Protein AF-A0A9P9Z1D6-F1 (afdb_monomer)

Secondary structure (DSSP, 8-state):
-TTGGGG-S--S-S-S-TT--TT-SHHHHHHHHHHHHHHHHHHHHHHHHHHHHHHHTT-HHHHHHHTTSHHHIIIIIIIHHHHHHHTTS-TTSSHHHHHHHHHHHHHHHT---SSS---SS---PPPHHHHHHHHHHHHHHHHHHHHHHHHHHHHHHHH-

Organism: NCBI:txid2022672

Radius of gyration: 24.31 Å; Cα contacts (8 Å, |Δi|>4): 79; chains: 1; bounding box: 64×21×62 Å

Mean predicted aligned error: 8.9 Å

Structure (mmCIF, N/CA/C/O backbone):
data_AF-A0A9P9Z1D6-F1
#
_entry.id   AF-A0A9P9Z1D6-F1
#
loop_
_atom_site.group_PDB
_atom_site.id
_atom_site.type_symbol
_atom_site.label_atom_id
_atom_site.label_alt_id
_atom_site.label_comp_id
_atom_site.label_asym_id
_atom_site.label_entity_id
_atom_site.label_seq_id
_atom_site.pdbx_PDB_ins_code
_atom_site.Cartn_x
_atom_site.Cartn_y
_atom_site.Cartn_z
_atom_site.occupancy
_atom_site.B_iso_or_equiv
_atom_site.auth_seq_id
_atom_site.auth_comp_id
_atom_site.auth_asym_id
_atom_site.auth_atom_id
_atom_site.pdbx_PDB_model_num
ATOM 1 N N . MET A 1 1 ? 0.199 -0.470 -29.735 1.00 87.69 1 MET A N 1
ATOM 2 C CA . MET A 1 1 ? 1.308 -1.290 -30.261 1.00 87.69 1 MET A CA 1
ATOM 3 C C . MET A 1 1 ? 0.759 -2.643 -30.716 1.00 87.69 1 MET A C 1
ATOM 5 O O . MET A 1 1 ? 0.555 -3.509 -29.868 1.00 87.69 1 MET A O 1
ATOM 9 N N . PRO A 1 2 ? 0.385 -2.783 -32.000 1.00 91.56 2 PRO A N 1
ATOM 10 C CA . PRO A 1 2 ? -0.218 -4.010 -32.548 1.00 91.56 2 PRO A CA 1
ATOM 11 C C . PRO A 1 2 ? 0.741 -5.215 -32.604 1.00 91.56 2 PRO A C 1
ATOM 13 O O . PRO A 1 2 ? 0.314 -6.358 -32.501 1.00 91.56 2 PRO A O 1
ATOM 16 N N . ASP A 1 3 ? 2.036 -4.946 -32.707 1.00 93.88 3 ASP A N 1
ATOM 17 C CA . ASP A 1 3 ? 3.179 -5.865 -32.778 1.00 93.88 3 ASP A CA 1
ATOM 18 C C . ASP A 1 3 ? 3.761 -6.228 -31.398 1.00 93.88 3 ASP A C 1
ATOM 20 O O . ASP A 1 3 ? 4.840 -6.800 -31.287 1.00 93.88 3 ASP A O 1
ATOM 24 N N . LYS A 1 4 ? 3.022 -5.961 -30.312 1.00 92.69 4 LYS A N 1
ATOM 25 C CA . LYS A 1 4 ? 3.471 -6.194 -28.924 1.00 92.69 4 LYS A CA 1
ATOM 26 C C . LYS A 1 4 ? 3.982 -7.620 -28.673 1.00 92.69 4 LYS A C 1
ATOM 28 O O . LYS A 1 4 ? 4.885 -7.815 -27.866 1.00 92.69 4 LYS A O 1
ATOM 33 N N . LYS A 1 5 ? 3.406 -8.614 -29.356 1.00 93.06 5 LYS A N 1
ATOM 34 C CA . LYS A 1 5 ? 3.786 -10.029 -29.221 1.00 93.06 5 LYS A CA 1
ATOM 35 C C . LYS A 1 5 ? 5.256 -10.297 -29.578 1.00 93.06 5 LYS A C 1
ATOM 37 O O . LYS A 1 5 ? 5.835 -11.227 -29.026 1.00 93.06 5 LYS A O 1
ATOM 42 N N . ASP A 1 6 ? 5.856 -9.481 -30.443 1.00 94.56 6 ASP A N 1
ATOM 43 C CA . ASP A 1 6 ? 7.214 -9.696 -30.951 1.00 94.56 6 ASP A CA 1
ATOM 44 C C . ASP A 1 6 ? 8.286 -9.192 -29.959 1.00 94.56 6 ASP A C 1
ATOM 46 O O . ASP A 1 6 ? 9.448 -9.580 -30.040 1.00 94.56 6 ASP A O 1
ATOM 50 N N . PHE A 1 7 ? 7.888 -8.387 -28.964 1.00 89.88 7 PHE A N 1
ATOM 51 C CA . PHE A 1 7 ? 8.758 -7.802 -27.933 1.00 89.88 7 PHE A CA 1
ATOM 52 C C . PHE A 1 7 ? 8.811 -8.638 -26.643 1.00 89.88 7 PHE A C 1
ATOM 54 O O . PHE A 1 7 ? 9.559 -8.325 -25.716 1.00 89.88 7 PHE A O 1
ATOM 61 N N . GLY A 1 8 ? 8.028 -9.719 -26.576 1.00 93.94 8 GLY A N 1
ATOM 62 C CA . GLY A 1 8 ? 7.938 -10.590 -25.408 1.00 93.94 8 GLY A CA 1
ATOM 63 C C . GLY A 1 8 ? 7.098 -10.012 -24.261 1.00 93.94 8 GLY A C 1
ATOM 64 O O . GLY A 1 8 ? 6.373 -9.029 -24.402 1.00 93.94 8 GLY A O 1
ATOM 65 N N . TYR A 1 9 ? 7.159 -10.674 -23.101 1.00 94.25 9 TYR A N 1
ATOM 66 C CA . TYR A 1 9 ? 6.318 -10.343 -21.941 1.00 94.25 9 TYR A CA 1
ATOM 67 C C . TYR A 1 9 ? 6.759 -9.066 -21.209 1.00 94.25 9 TYR A C 1
ATOM 69 O O . TYR A 1 9 ? 5.916 -8.304 -20.731 1.00 94.25 9 TYR A O 1
ATOM 77 N N . SER A 1 10 ? 8.073 -8.840 -21.122 1.00 94.81 10 SER A N 1
ATOM 78 C CA . SER A 1 10 ? 8.684 -7.788 -20.309 1.00 94.81 10 SER A CA 1
ATOM 79 C C . SER A 1 10 ? 9.642 -6.946 -21.144 1.00 94.81 10 SER A C 1
ATOM 81 O O . SER A 1 10 ? 10.666 -7.443 -21.611 1.00 94.81 10 SER A O 1
ATOM 83 N N . PHE A 1 11 ? 9.291 -5.675 -21.333 1.00 93.94 11 PHE A N 1
ATOM 84 C CA . PHE A 1 11 ? 10.082 -4.689 -22.065 1.00 93.94 11 PHE A CA 1
ATOM 85 C C . PHE A 1 11 ? 9.754 -3.271 -21.549 1.00 93.94 11 PHE A C 1
ATOM 87 O O . PHE A 1 11 ? 8.656 -3.050 -21.041 1.00 93.94 11 PHE A O 1
ATOM 94 N N . PRO A 1 12 ? 10.687 -2.303 -21.628 1.00 90.12 12 PRO A N 1
ATOM 95 C CA . PRO A 1 12 ? 10.545 -1.012 -20.944 1.00 90.12 12 PRO A CA 1
ATOM 96 C C . PRO A 1 12 ? 9.469 -0.089 -21.543 1.00 90.12 12 PRO A C 1
ATOM 98 O O . PRO A 1 12 ? 8.682 0.501 -20.796 1.00 90.12 12 PRO A O 1
ATOM 101 N N . CYS A 1 13 ? 9.482 0.063 -22.870 1.00 92.06 13 CYS A N 1
ATOM 102 C CA . CYS A 1 13 ? 8.564 0.855 -23.692 1.00 92.06 13 CYS A CA 1
ATOM 103 C C . CYS A 1 13 ? 8.870 0.614 -25.187 1.00 92.06 13 CYS A C 1
ATOM 105 O O . CYS A 1 13 ? 9.904 0.038 -25.523 1.00 92.06 13 CYS A O 1
ATOM 107 N N . ASP A 1 14 ? 8.002 1.102 -26.073 1.00 93.19 14 ASP A N 1
ATOM 108 C CA . ASP A 1 14 ? 8.206 1.235 -27.530 1.00 93.19 14 ASP A CA 1
ATOM 109 C C . ASP A 1 14 ? 8.579 2.698 -27.886 1.00 93.19 14 ASP A C 1
ATOM 111 O O . ASP A 1 14 ? 8.029 3.341 -28.780 1.00 93.19 14 ASP A O 1
ATOM 115 N N . GLY A 1 15 ? 9.472 3.285 -27.079 1.00 91.44 15 GLY A N 1
ATOM 116 C CA . GLY A 1 15 ? 9.964 4.656 -27.231 1.00 91.44 15 GLY A CA 1
ATOM 117 C C . GLY A 1 15 ? 8.957 5.782 -26.905 1.00 91.44 15 GLY A C 1
ATOM 118 O O . GLY A 1 15 ? 7.789 5.547 -26.585 1.00 91.44 15 GLY A O 1
ATOM 119 N N . PRO A 1 16 ? 9.405 7.051 -26.968 1.00 92.44 16 PRO A N 1
ATOM 120 C CA . PRO A 1 16 ? 8.578 8.226 -26.665 1.00 92.44 16 PRO A CA 1
ATOM 121 C C . PRO A 1 16 ? 7.672 8.667 -27.831 1.00 92.44 16 PRO A C 1
ATOM 123 O O . PRO A 1 16 ? 6.891 9.606 -27.687 1.00 92.44 16 PRO A O 1
ATOM 126 N N . GLY A 1 17 ? 7.786 8.032 -29.001 1.00 89.31 17 GLY A N 1
ATOM 127 C CA . GLY A 1 17 ? 6.963 8.345 -30.169 1.00 89.31 17 GLY A CA 1
ATOM 128 C C . GLY A 1 17 ? 5.476 8.043 -29.948 1.00 89.31 17 GLY A C 1
ATOM 129 O O . GLY A 1 17 ? 5.086 7.411 -28.969 1.00 89.31 17 GLY A O 1
ATOM 130 N N . ARG A 1 18 ? 4.624 8.489 -30.881 1.00 88.56 18 ARG A N 1
ATOM 131 C CA . ARG A 1 18 ? 3.171 8.198 -30.892 1.00 88.56 18 ARG A CA 1
ATOM 132 C C . ARG A 1 18 ? 2.420 8.615 -29.610 1.00 88.56 18 ARG A C 1
ATOM 134 O O . ARG A 1 18 ? 1.410 8.010 -29.274 1.00 88.56 18 ARG A O 1
ATOM 141 N N . GLY A 1 19 ? 2.902 9.652 -28.918 1.00 90.00 19 GLY A N 1
ATOM 142 C CA . GLY A 1 19 ? 2.313 10.149 -27.666 1.00 90.00 19 GLY A CA 1
ATOM 143 C C . GLY A 1 19 ? 2.862 9.497 -26.390 1.00 90.00 19 GLY A C 1
ATOM 144 O O . GLY A 1 19 ? 2.411 9.848 -25.305 1.00 90.00 19 GLY A O 1
ATOM 145 N N . GLY A 1 20 ? 3.851 8.604 -26.509 1.00 91.69 20 GLY A N 1
ATOM 146 C CA . GLY A 1 20 ? 4.482 7.902 -25.392 1.00 91.69 20 GLY A CA 1
ATOM 147 C C . GLY A 1 20 ? 3.910 6.501 -25.176 1.00 91.69 20 GLY A C 1
ATOM 148 O O . GLY A 1 20 ? 2.708 6.269 -25.276 1.00 91.69 20 GLY A O 1
ATOM 149 N N . THR A 1 21 ? 4.790 5.544 -24.880 1.00 91.56 21 THR A N 1
ATOM 150 C CA . THR A 1 21 ? 4.437 4.123 -24.691 1.00 91.56 21 THR A CA 1
ATOM 151 C C . THR A 1 21 ? 4.943 3.578 -23.351 1.00 91.56 21 THR A C 1
ATOM 153 O O . THR A 1 21 ? 5.314 2.409 -23.225 1.00 91.56 21 THR A O 1
ATOM 156 N N . CYS A 1 22 ? 4.991 4.447 -22.338 1.00 92.50 22 CYS A N 1
ATOM 157 C CA . CYS A 1 22 ? 5.326 4.058 -20.972 1.00 92.50 22 CYS A CA 1
ATOM 158 C C . CYS A 1 22 ? 4.335 3.007 -20.456 1.00 92.50 22 CYS A C 1
ATOM 160 O O . CYS A 1 22 ? 3.142 3.084 -20.744 1.00 92.50 22 CYS A O 1
ATOM 162 N N . ASP A 1 23 ? 4.849 2.036 -19.702 1.00 91.31 23 ASP A N 1
ATOM 163 C CA . ASP A 1 23 ? 4.061 1.005 -19.014 1.00 91.31 23 ASP A CA 1
ATOM 164 C C . ASP A 1 23 ? 3.126 0.202 -19.943 1.00 91.31 23 ASP A C 1
ATOM 166 O O . ASP A 1 23 ? 2.017 -0.184 -19.576 1.00 91.31 23 ASP A O 1
ATOM 170 N N . ILE A 1 24 ? 3.559 -0.035 -21.187 1.00 94.62 24 ILE A N 1
ATOM 171 C CA . ILE A 1 24 ? 2.745 -0.703 -22.210 1.00 94.62 24 ILE A CA 1
ATOM 172 C C . ILE A 1 24 ? 2.885 -2.234 -22.20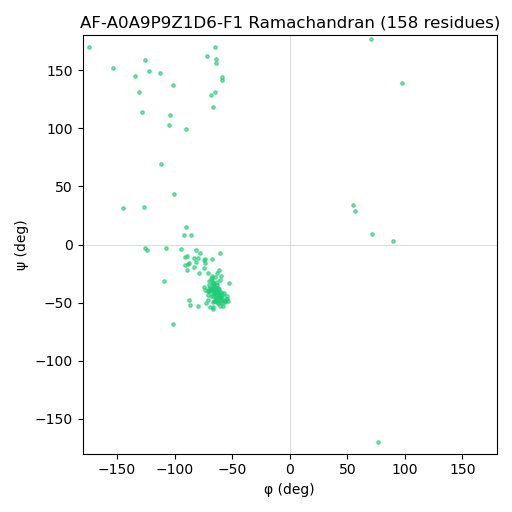0 1.00 94.62 24 ILE A C 1
ATOM 174 O O . ILE A 1 24 ? 2.062 -2.919 -22.821 1.00 94.62 24 ILE A O 1
ATOM 178 N N . SER A 1 25 ? 3.918 -2.798 -21.568 1.00 94.56 25 SER A N 1
ATOM 179 C CA . SER A 1 25 ? 4.166 -4.244 -21.615 1.00 94.56 25 SER A CA 1
ATOM 180 C C . SER A 1 25 ? 3.143 -5.030 -20.783 1.00 94.56 25 SER A C 1
ATOM 182 O O . SER A 1 25 ? 2.439 -4.481 -19.936 1.00 94.56 25 SER A O 1
ATOM 184 N N . ALA A 1 26 ? 3.029 -6.339 -21.026 1.00 94.81 26 ALA A N 1
ATOM 185 C CA . ALA A 1 26 ? 2.158 -7.190 -20.210 1.00 94.81 26 ALA A CA 1
ATOM 186 C C . ALA A 1 26 ? 2.679 -7.307 -18.764 1.00 94.81 26 ALA A C 1
ATOM 188 O O . ALA A 1 26 ? 1.888 -7.364 -17.823 1.00 94.81 26 ALA A O 1
ATOM 189 N N . TRP A 1 27 ? 4.002 -7.267 -18.584 1.00 96.12 27 TRP A N 1
ATOM 190 C CA . TRP A 1 27 ? 4.635 -7.200 -17.270 1.00 96.12 27 TRP A CA 1
ATOM 191 C C . TRP A 1 27 ? 4.264 -5.919 -16.501 1.00 96.12 27 TRP A C 1
ATOM 193 O O . TRP A 1 27 ? 4.017 -5.986 -15.298 1.00 96.12 27 TRP A O 1
ATOM 203 N N . ASP A 1 28 ? 4.135 -4.775 -17.179 1.00 94.25 28 ASP A N 1
ATOM 204 C CA . ASP A 1 28 ? 3.728 -3.518 -16.532 1.00 94.25 28 ASP A CA 1
ATOM 205 C C . ASP A 1 28 ? 2.276 -3.571 -16.027 1.00 94.25 28 ASP A C 1
ATOM 207 O O . ASP A 1 28 ? 1.959 -3.041 -14.961 1.00 94.25 28 ASP A O 1
ATOM 211 N N . ALA A 1 29 ? 1.394 -4.290 -16.732 1.00 95.50 29 ALA A N 1
ATOM 212 C CA . ALA A 1 29 ? 0.039 -4.551 -16.250 1.00 95.50 29 ALA A CA 1
ATOM 213 C C . ALA A 1 29 ? 0.038 -5.425 -14.983 1.00 95.50 29 ALA A C 1
ATOM 215 O O . ALA A 1 29 ? -0.717 -5.147 -14.052 1.00 95.50 29 ALA A O 1
ATOM 216 N N . PHE A 1 30 ? 0.908 -6.440 -14.909 1.00 95.94 30 PHE A N 1
ATOM 217 C CA . PHE A 1 30 ? 1.112 -7.214 -13.679 1.00 95.94 30 PHE A CA 1
ATOM 218 C C . PHE A 1 30 ? 1.626 -6.324 -12.536 1.00 95.94 30 PHE A C 1
ATOM 220 O O . PHE A 1 30 ? 1.066 -6.361 -11.442 1.00 95.94 30 PHE A O 1
ATOM 227 N N . TYR A 1 31 ? 2.634 -5.487 -12.798 1.00 93.00 31 TYR A N 1
ATOM 228 C CA . TYR A 1 31 ? 3.1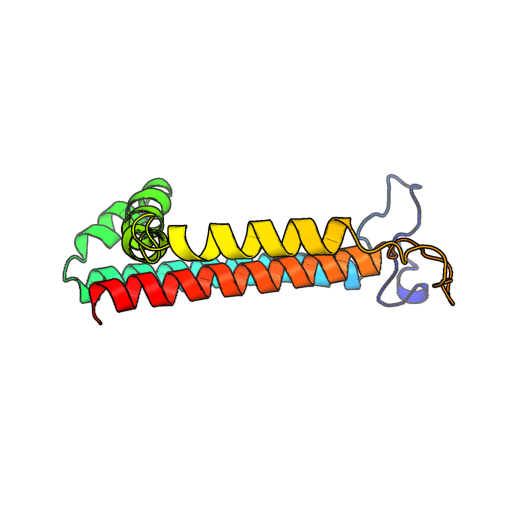66 -4.524 -11.830 1.00 93.00 31 TYR A CA 1
ATOM 229 C C . TYR A 1 31 ? 2.057 -3.632 -11.247 1.00 93.00 31 TYR A C 1
ATOM 231 O O . TYR A 1 31 ? 1.924 -3.540 -10.027 1.00 93.00 31 TYR A O 1
ATOM 239 N N . LEU A 1 32 ? 1.200 -3.053 -12.095 1.00 96.19 32 LEU A N 1
ATOM 240 C CA . LEU A 1 32 ? 0.063 -2.231 -11.661 1.00 96.19 32 LEU A CA 1
ATOM 241 C C . LEU A 1 32 ? -1.007 -3.038 -10.909 1.00 96.19 32 LEU A C 1
ATOM 243 O O . LEU A 1 32 ? -1.573 -2.551 -9.927 1.00 96.19 32 LEU A O 1
ATOM 247 N N . ALA A 1 33 ? -1.277 -4.274 -11.333 1.00 97.00 33 ALA A N 1
ATOM 248 C CA . ALA A 1 33 ? -2.269 -5.137 -10.697 1.00 97.00 33 ALA A CA 1
ATOM 249 C C . ALA A 1 33 ? -1.900 -5.493 -9.249 1.00 97.00 33 ALA A C 1
ATOM 251 O O . ALA A 1 33 ? -2.791 -5.621 -8.409 1.00 97.00 33 ALA A O 1
ATOM 252 N N . VAL A 1 34 ? -0.609 -5.603 -8.919 1.00 96.62 34 VAL A N 1
ATOM 253 C CA . VAL A 1 34 ? -0.172 -5.884 -7.542 1.00 96.62 34 VAL A CA 1
ATOM 254 C C . VAL A 1 34 ? -0.517 -4.736 -6.587 1.00 96.62 34 VAL A C 1
ATOM 256 O O . VAL A 1 34 ? -0.941 -5.003 -5.463 1.00 96.62 34 VAL A O 1
ATOM 259 N N . PHE A 1 35 ? -0.439 -3.471 -7.015 1.00 96.25 35 PHE A N 1
ATOM 260 C CA . PHE A 1 35 ? -0.881 -2.346 -6.174 1.00 96.25 35 PHE A CA 1
ATOM 261 C C . PHE A 1 35 ? -2.375 -2.423 -5.858 1.00 96.25 35 PHE A C 1
ATOM 263 O O . PHE A 1 35 ? -2.776 -2.245 -4.707 1.00 96.25 35 PHE A O 1
ATOM 270 N N . TRP A 1 36 ? -3.192 -2.739 -6.863 1.00 97.12 36 TRP A N 1
ATOM 271 C CA . TRP A 1 36 ? -4.631 -2.926 -6.682 1.00 97.12 36 TRP A CA 1
ATOM 272 C C . TRP A 1 36 ? -4.953 -4.115 -5.785 1.00 97.12 36 TRP A C 1
ATOM 274 O O . TRP A 1 36 ? -5.818 -4.013 -4.916 1.00 97.12 36 TRP A O 1
ATOM 284 N N . MET A 1 37 ? -4.234 -5.224 -5.957 1.00 97.81 37 MET A N 1
ATOM 285 C CA . MET A 1 37 ? -4.360 -6.400 -5.104 1.00 97.81 37 MET A CA 1
ATOM 286 C C . MET A 1 37 ? -4.089 -6.043 -3.637 1.00 97.81 37 MET A C 1
ATOM 288 O O . MET A 1 37 ? -4.933 -6.310 -2.786 1.00 97.81 37 MET A O 1
ATOM 292 N N . LEU A 1 38 ? -2.952 -5.400 -3.342 1.00 96.94 38 LEU A N 1
ATOM 293 C CA . LEU A 1 38 ? -2.586 -5.014 -1.977 1.00 96.94 38 LEU A CA 1
ATOM 294 C C . LEU A 1 38 ? -3.596 -4.034 -1.377 1.00 96.94 38 LEU A C 1
ATOM 296 O O . LEU A 1 38 ? -3.998 -4.202 -0.230 1.00 96.94 38 LEU A O 1
ATOM 300 N N . ASN A 1 39 ? -4.058 -3.053 -2.156 1.00 96.31 39 ASN A N 1
ATOM 301 C CA . ASN A 1 39 ? -5.060 -2.093 -1.705 1.00 96.31 39 ASN A CA 1
ATOM 302 C C . ASN A 1 39 ? -6.412 -2.760 -1.390 1.00 96.31 39 ASN A C 1
ATOM 304 O O . ASN A 1 39 ? -6.984 -2.517 -0.329 1.00 96.31 39 ASN A O 1
ATOM 308 N N . THR A 1 40 ? -6.872 -3.661 -2.261 1.00 97.50 40 THR A N 1
ATOM 309 C CA . THR A 1 40 ? -8.130 -4.402 -2.078 1.00 97.50 40 THR A CA 1
ATOM 310 C C . THR A 1 40 ? -8.059 -5.311 -0.854 1.00 97.50 40 THR A C 1
ATOM 312 O O . THR A 1 40 ? -8.974 -5.319 -0.032 1.00 97.50 40 THR A O 1
ATOM 315 N N . ILE A 1 41 ? -6.952 -6.046 -0.696 1.00 97.25 41 ILE A N 1
ATOM 316 C CA . ILE A 1 41 ? -6.725 -6.890 0.481 1.00 97.25 41 ILE A CA 1
ATOM 317 C C . ILE A 1 41 ? -6.671 -6.023 1.742 1.00 97.25 41 ILE A C 1
ATOM 319 O O . ILE A 1 41 ? -7.315 -6.367 2.729 1.00 97.25 41 ILE A O 1
ATOM 323 N N . GLY A 1 42 ? -5.983 -4.880 1.700 1.00 96.81 42 GLY A N 1
ATOM 324 C CA . GLY A 1 42 ? -5.907 -3.936 2.812 1.00 96.81 42 GLY A CA 1
ATOM 325 C C . GLY A 1 42 ? -7.268 -3.429 3.275 1.00 96.81 42 GLY A C 1
ATOM 326 O O . GLY A 1 42 ? -7.538 -3.398 4.472 1.00 96.81 42 GLY A O 1
ATOM 327 N N . TRP A 1 43 ? -8.168 -3.079 2.355 1.00 97.25 43 TRP A N 1
ATOM 328 C CA . TRP A 1 43 ? -9.525 -2.662 2.722 1.00 97.25 43 TRP A CA 1
ATOM 329 C C . TRP A 1 43 ? -10.307 -3.775 3.423 1.00 97.25 43 TRP A C 1
ATOM 331 O O . TRP A 1 43 ? -10.956 -3.528 4.442 1.00 97.25 43 TRP A O 1
ATOM 341 N N . VAL A 1 44 ? -10.212 -5.008 2.921 1.00 98.00 44 VAL A N 1
ATOM 342 C CA . VAL A 1 44 ? -10.900 -6.164 3.512 1.00 98.00 44 VAL A CA 1
ATOM 343 C C . VAL A 1 44 ? -10.343 -6.487 4.898 1.00 98.00 44 VAL A C 1
ATOM 345 O O . VAL A 1 44 ? -11.116 -6.706 5.834 1.00 98.00 44 VAL A O 1
ATOM 348 N N . THR A 1 45 ? -9.019 -6.488 5.066 1.00 97.19 45 THR A N 1
ATOM 349 C CA . THR A 1 45 ? -8.393 -6.785 6.360 1.00 97.19 45 THR A CA 1
ATOM 350 C C . THR A 1 45 ? -8.628 -5.670 7.375 1.00 97.19 45 THR A C 1
ATOM 352 O O . THR A 1 45 ? -8.914 -5.965 8.535 1.00 97.19 45 THR A O 1
ATOM 355 N N . PHE A 1 46 ? -8.611 -4.399 6.960 1.00 97.00 46 PHE A N 1
ATOM 356 C CA . PHE A 1 46 ? -8.935 -3.267 7.835 1.00 97.00 46 PHE A CA 1
ATOM 357 C C . PHE A 1 46 ? -10.371 -3.359 8.345 1.00 97.00 46 PHE A C 1
ATOM 359 O O . PHE A 1 46 ? -10.610 -3.196 9.542 1.00 97.00 46 PHE A O 1
ATOM 366 N N . TYR A 1 47 ? -11.316 -3.666 7.452 1.00 97.06 47 TYR A N 1
ATOM 367 C CA . TYR A 1 47 ? -12.707 -3.898 7.823 1.00 97.06 47 TYR A CA 1
ATOM 368 C C . TYR A 1 47 ? -12.843 -5.039 8.825 1.00 97.06 47 TYR A C 1
ATOM 370 O O . TYR A 1 47 ? -13.470 -4.872 9.873 1.00 97.06 47 TYR A O 1
ATOM 378 N N . TRP A 1 48 ? -12.235 -6.187 8.519 1.00 97.75 48 TRP A N 1
ATOM 379 C CA . TRP A 1 48 ? -12.304 -7.357 9.384 1.00 97.75 48 TRP A CA 1
ATOM 380 C C . TRP A 1 48 ? -11.747 -7.045 10.775 1.00 97.75 48 TRP A C 1
ATOM 382 O O . TRP A 1 48 ? -12.413 -7.313 11.775 1.00 97.75 48 TRP A O 1
ATOM 392 N N . HIS A 1 49 ? -10.574 -6.419 10.841 1.00 96.69 49 HIS A N 1
ATOM 393 C CA . HIS A 1 49 ? -9.892 -6.123 12.092 1.00 96.69 49 HIS A CA 1
ATOM 394 C C . HIS A 1 49 ? -10.664 -5.121 12.958 1.00 96.69 49 HIS A C 1
ATOM 396 O O . HIS A 1 49 ? -10.908 -5.400 14.131 1.00 96.69 49 HIS A O 1
ATOM 402 N N . TRP A 1 50 ? -11.120 -3.993 12.398 1.00 96.25 50 TRP A N 1
ATOM 403 C CA . TRP A 1 50 ? -11.849 -2.993 13.187 1.00 96.25 50 TRP A CA 1
ATOM 404 C C . TRP A 1 50 ? -13.177 -3.535 13.727 1.00 96.25 50 TRP A C 1
ATOM 406 O O . TRP A 1 50 ? -13.519 -3.326 14.897 1.00 96.25 50 TRP A O 1
ATOM 416 N N . LYS A 1 51 ? -13.900 -4.297 12.900 1.00 95.88 51 LYS A N 1
ATOM 417 C CA . LYS A 1 51 ? -15.145 -4.948 13.309 1.00 95.88 51 LYS A CA 1
ATOM 418 C C . LYS A 1 51 ? -14.922 -5.939 14.454 1.00 95.88 51 LYS A C 1
ATOM 420 O O . LYS A 1 51 ? -15.708 -5.962 15.393 1.00 95.88 51 LYS A O 1
ATOM 425 N N . HIS A 1 52 ? -13.853 -6.735 14.417 1.00 95.31 52 HIS A N 1
ATOM 426 C CA . HIS A 1 52 ? -13.571 -7.692 15.492 1.00 95.31 52 HIS A CA 1
ATOM 427 C C . HIS A 1 52 ? -13.066 -7.014 16.767 1.00 95.31 52 HIS A C 1
ATOM 429 O O . HIS A 1 52 ? -13.528 -7.377 17.844 1.00 95.31 52 HIS A O 1
ATOM 435 N N . ILE A 1 53 ? -12.221 -5.980 16.671 1.00 93.44 53 ILE A N 1
ATOM 436 C CA . ILE A 1 53 ? -11.804 -5.197 17.846 1.00 93.44 53 ILE A CA 1
ATOM 437 C C . ILE A 1 53 ? -13.023 -4.636 18.581 1.00 93.44 53 ILE A C 1
ATOM 439 O O . ILE A 1 53 ? -13.133 -4.791 19.793 1.00 93.44 53 ILE A O 1
ATOM 443 N N . THR A 1 54 ? -13.947 -3.998 17.864 1.00 92.62 54 THR A N 1
ATOM 444 C CA . THR A 1 54 ? -15.126 -3.368 18.485 1.00 92.62 54 THR A CA 1
ATOM 445 C C . THR A 1 54 ? -16.079 -4.393 19.102 1.00 92.62 54 THR A C 1
ATOM 447 O O . THR A 1 54 ? -16.646 -4.132 20.164 1.00 92.62 54 THR A O 1
ATOM 450 N N . LEU A 1 55 ? -16.186 -5.590 18.512 1.00 94.31 55 LEU A N 1
ATOM 451 C CA . LEU A 1 55 ? -16.889 -6.728 19.112 1.00 94.31 55 LEU A CA 1
ATOM 452 C C . LEU A 1 55 ? -16.205 -7.218 20.397 1.00 94.31 55 LEU A C 1
ATOM 454 O O . LEU A 1 55 ? -16.877 -7.380 21.412 1.00 94.31 55 LEU A O 1
ATOM 458 N N . TRP A 1 56 ? -14.885 -7.422 20.385 1.00 93.94 56 TRP A N 1
ATOM 459 C CA . TRP A 1 56 ? -14.133 -7.901 21.553 1.00 93.94 56 TRP A CA 1
ATOM 460 C C . TRP A 1 56 ? -14.085 -6.884 22.697 1.00 93.94 56 TRP A C 1
ATOM 462 O O . TRP A 1 56 ? -14.041 -7.271 23.860 1.00 93.94 56 TRP A O 1
ATOM 472 N N . GLN A 1 57 ? -14.146 -5.587 22.390 1.00 90.75 57 GLN A N 1
ATOM 473 C CA . GLN A 1 57 ? -14.276 -4.523 23.390 1.00 90.75 57 GLN A CA 1
ATOM 474 C C . GLN A 1 57 ? -15.709 -4.362 23.932 1.00 90.75 57 GLN A C 1
ATOM 476 O O . GLN A 1 57 ? -15.923 -3.567 24.843 1.00 90.75 57 GLN A O 1
ATOM 481 N N . GLY A 1 58 ? -16.700 -5.059 23.363 1.00 92.81 58 GLY A N 1
ATOM 482 C CA . GLY A 1 58 ? -18.112 -4.910 23.729 1.00 92.81 58 GLY A CA 1
ATOM 483 C C . GLY A 1 58 ? -18.753 -3.588 23.281 1.00 92.81 58 GLY A C 1
ATOM 484 O O . GLY A 1 58 ? -19.883 -3.303 23.668 1.00 92.81 58 GLY A O 1
ATOM 485 N N . ASN A 1 59 ? -18.070 -2.786 22.455 1.00 93.31 59 ASN A N 1
ATOM 486 C CA . ASN A 1 59 ? -18.529 -1.477 21.985 1.00 93.31 59 ASN A CA 1
ATOM 487 C C . ASN A 1 59 ? -18.830 -1.493 20.476 1.00 93.31 59 ASN A C 1
ATOM 489 O O . ASN A 1 59 ? -18.126 -0.895 19.662 1.00 93.31 59 ASN A O 1
ATOM 493 N N . VAL A 1 60 ? -19.890 -2.208 20.094 1.00 93.69 60 VAL A N 1
ATOM 494 C CA . VAL A 1 60 ? -20.268 -2.404 18.681 1.00 93.69 60 V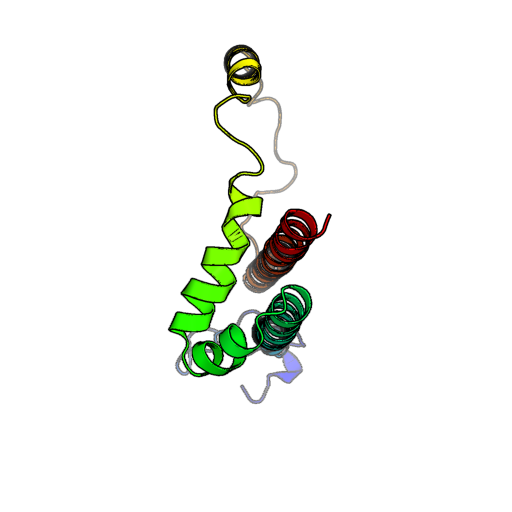AL A CA 1
ATOM 495 C C . VAL A 1 60 ? -20.818 -1.123 18.039 1.00 93.69 60 VAL A C 1
ATOM 497 O O . VAL A 1 60 ? -20.722 -0.953 16.821 1.00 93.69 60 VAL A O 1
ATOM 500 N N . SER A 1 61 ? -21.363 -0.192 18.833 1.00 93.31 61 SER A N 1
ATOM 501 C CA . SER A 1 61 ? -21.883 1.082 18.315 1.00 93.31 61 SER A CA 1
ATOM 502 C C . SER A 1 61 ? -20.786 1.929 17.675 1.00 93.31 61 SER A C 1
ATOM 504 O O . SER A 1 61 ? -21.033 2.535 16.635 1.00 93.31 61 SER A O 1
ATOM 506 N N . GLN A 1 62 ? -19.557 1.881 18.205 1.00 92.00 62 GLN A N 1
ATOM 507 C CA . GLN A 1 62 ? -18.419 2.604 17.633 1.00 92.00 62 GLN A CA 1
ATOM 508 C C . GLN A 1 62 ? -18.202 2.267 16.151 1.00 92.00 62 GLN A C 1
ATOM 510 O O . GLN A 1 62 ? -18.001 3.166 15.337 1.00 92.00 62 GLN A O 1
ATOM 515 N N . PHE A 1 63 ? -18.264 0.986 15.776 1.00 95.12 63 PHE A N 1
ATOM 516 C CA . PHE A 1 63 ? -18.106 0.589 14.377 1.00 95.12 63 PHE A CA 1
ATOM 517 C C . PHE A 1 63 ? -19.314 0.998 13.528 1.00 95.12 63 PHE A C 1
ATOM 519 O O . PHE A 1 63 ? -19.145 1.519 12.427 1.00 95.12 63 PHE A O 1
ATOM 526 N N . ASN A 1 64 ? -20.530 0.788 14.032 1.00 94.75 64 ASN A N 1
ATOM 527 C CA . ASN A 1 64 ? -21.756 1.063 13.279 1.00 94.75 64 ASN A CA 1
ATOM 528 C C . ASN A 1 64 ? -21.935 2.555 12.958 1.00 94.75 64 ASN A C 1
ATOM 530 O O . ASN A 1 64 ? -22.431 2.889 11.885 1.00 94.75 64 ASN A O 1
ATOM 534 N N . GLU A 1 65 ? -21.506 3.443 13.855 1.00 94.50 65 GLU A N 1
ATOM 535 C CA . GLU A 1 65 ? -21.629 4.890 13.669 1.00 94.50 65 GLU A CA 1
ATOM 536 C C . GLU A 1 65 ? -20.435 5.473 12.898 1.00 94.50 65 GLU A C 1
ATOM 538 O O . GLU A 1 65 ? -20.623 6.202 11.919 1.00 94.50 65 GLU A O 1
ATOM 543 N N . SER A 1 66 ? -19.199 5.121 13.277 1.00 95.00 66 SER A N 1
ATOM 544 C CA . SER A 1 66 ? -17.995 5.745 12.708 1.00 95.00 66 SER A CA 1
ATOM 545 C C . SER A 1 66 ? -17.527 5.148 11.377 1.00 95.00 66 SER A C 1
ATOM 547 O O . SER A 1 66 ? -16.788 5.813 10.654 1.00 95.00 66 SER A O 1
ATOM 549 N N . SER A 1 67 ? -17.923 3.926 11.001 1.00 94.50 67 SER A N 1
ATOM 550 C CA . SER A 1 67 ? -17.434 3.303 9.751 1.00 94.50 67 SER A CA 1
ATOM 551 C C . SER A 1 67 ? -18.044 3.884 8.470 1.00 94.50 67 SER A C 1
ATOM 553 O O . SER A 1 67 ? -17.514 3.654 7.381 1.00 94.50 67 SER A O 1
ATOM 555 N N . THR A 1 68 ? -19.122 4.666 8.584 1.00 96.25 68 THR A N 1
ATOM 556 C CA . THR A 1 68 ? -19.858 5.244 7.445 1.00 96.25 68 THR A CA 1
ATOM 557 C C . THR A 1 68 ? -19.122 6.396 6.754 1.00 96.25 68 THR A C 1
ATOM 559 O O . THR A 1 68 ? -19.447 6.741 5.619 1.00 96.25 68 THR A O 1
ATOM 562 N N . TYR A 1 69 ? -18.108 6.977 7.402 1.00 95.38 69 TYR A N 1
ATOM 563 C CA . TYR A 1 69 ? -17.317 8.084 6.868 1.00 95.38 69 TYR A CA 1
ATOM 564 C C . TYR A 1 69 ? -15.816 7.853 7.087 1.00 95.38 69 TYR A C 1
ATOM 566 O O . TYR A 1 69 ? -15.382 7.323 8.108 1.00 95.38 69 TYR A O 1
ATOM 574 N N . LEU A 1 70 ? -14.985 8.288 6.131 1.00 96.19 70 LEU A N 1
ATOM 575 C CA . LEU A 1 70 ? -13.538 8.010 6.130 1.00 96.19 70 LEU A CA 1
ATOM 576 C C . LEU A 1 70 ? -12.795 8.568 7.355 1.00 96.19 70 LEU A C 1
ATOM 578 O O . LEU A 1 70 ? -11.822 7.968 7.807 1.00 96.19 70 LEU A O 1
ATOM 582 N N . MET A 1 71 ? -13.260 9.678 7.938 1.00 96.19 71 MET A N 1
ATOM 583 C CA . MET A 1 71 ? -12.627 10.229 9.145 1.00 96.19 71 MET A CA 1
ATOM 584 C C . MET A 1 71 ? -12.751 9.295 10.355 1.00 96.19 71 MET A C 1
ATOM 586 O O . MET A 1 71 ? -11.860 9.304 11.201 1.00 96.19 71 MET A O 1
ATOM 590 N N . GLY A 1 72 ? -13.792 8.460 10.430 1.00 94.94 72 GLY A N 1
ATOM 591 C CA . GLY A 1 72 ? -13.919 7.458 11.486 1.00 94.94 72 GLY A CA 1
ATOM 592 C C . GLY A 1 72 ? -12.851 6.372 11.366 1.00 94.94 72 GLY A C 1
ATOM 593 O O . GLY A 1 72 ? -12.211 6.028 12.355 1.00 94.94 72 GLY A O 1
ATOM 594 N N . TRP A 1 73 ? -12.552 5.922 10.144 1.00 96.62 73 TRP A N 1
ATOM 595 C CA . TRP A 1 73 ? -11.449 4.988 9.883 1.00 96.62 73 TRP A CA 1
ATOM 596 C C . TRP A 1 73 ? -10.083 5.568 10.268 1.00 96.62 73 TRP A C 1
ATOM 598 O O . TRP A 1 73 ? -9.228 4.861 10.801 1.00 96.62 73 TRP A O 1
ATOM 608 N N . LEU A 1 74 ? -9.865 6.863 10.031 1.00 96.38 74 LEU A N 1
ATOM 609 C CA . LEU A 1 74 ? -8.608 7.512 10.394 1.00 96.38 74 LEU A CA 1
ATOM 610 C C . LEU A 1 74 ? -8.477 7.707 11.911 1.00 96.38 74 LEU A C 1
ATOM 612 O O . LEU A 1 74 ? -7.459 7.341 12.495 1.00 96.38 74 LEU A O 1
ATOM 616 N N . ARG A 1 75 ? -9.498 8.281 12.553 1.00 96.00 75 ARG A N 1
ATOM 617 C CA . ARG A 1 75 ? -9.457 8.675 13.968 1.00 96.00 75 ARG A CA 1
ATOM 618 C C . ARG A 1 75 ? -9.676 7.492 14.910 1.00 96.00 75 ARG A C 1
ATOM 620 O O . ARG A 1 75 ? -8.875 7.257 15.811 1.00 96.00 75 ARG A O 1
ATOM 627 N N . ASP A 1 76 ? -10.760 6.753 14.708 1.00 94.25 76 ASP A N 1
ATOM 628 C CA . ASP A 1 76 ? -11.243 5.764 15.679 1.00 94.25 76 ASP A CA 1
ATOM 629 C C . ASP A 1 76 ? -10.624 4.382 15.455 1.00 94.25 76 ASP A C 1
ATOM 631 O O . ASP A 1 76 ? -10.557 3.578 16.385 1.00 94.25 76 ASP A O 1
ATOM 635 N N . TYR A 1 77 ? -10.138 4.111 14.241 1.00 95.00 77 TYR A N 1
ATOM 636 C CA . TYR A 1 77 ? -9.421 2.881 13.934 1.00 95.00 77 TYR A CA 1
ATOM 637 C C . TYR A 1 77 ? -7.905 3.074 13.889 1.00 95.00 77 TYR A C 1
ATOM 639 O O . TYR A 1 77 ? -7.223 2.565 14.775 1.00 95.00 77 TYR A O 1
ATOM 647 N N . LEU A 1 78 ? -7.359 3.793 12.905 1.00 96.25 78 LEU A N 1
ATOM 648 C CA . LEU A 1 78 ? -5.902 3.874 12.730 1.00 96.25 78 LEU A CA 1
ATOM 649 C C . LEU A 1 78 ? -5.219 4.603 13.890 1.00 96.25 78 LEU A C 1
ATOM 651 O O . LEU A 1 78 ? -4.317 4.054 14.519 1.00 96.25 78 LEU A O 1
ATOM 655 N N . TRP A 1 79 ? -5.670 5.817 14.204 1.00 94.50 79 TRP A N 1
ATOM 656 C CA . TRP A 1 79 ? -5.041 6.633 15.236 1.00 94.50 79 TRP A CA 1
ATOM 657 C C . TRP A 1 79 ? -5.217 6.013 16.628 1.00 94.50 79 TRP A C 1
ATOM 659 O O . TRP A 1 79 ? -4.223 5.693 17.282 1.00 94.50 79 TRP A O 1
ATOM 669 N N . LEU A 1 80 ? -6.454 5.735 17.050 1.00 92.50 80 LEU A N 1
ATOM 670 C CA . LEU A 1 80 ? -6.740 5.216 18.393 1.00 92.50 80 LEU A CA 1
ATOM 671 C C . LEU A 1 80 ? -6.007 3.897 18.712 1.00 92.50 80 LEU A C 1
ATOM 673 O O . LEU A 1 80 ? -5.476 3.730 19.813 1.00 92.50 80 LEU A O 1
ATOM 677 N N . ASN A 1 81 ? -5.950 2.965 17.755 1.00 92.75 81 ASN A N 1
ATOM 678 C CA . ASN A 1 81 ? -5.329 1.650 17.956 1.00 92.75 81 ASN A CA 1
ATOM 679 C C . ASN A 1 81 ? -3.802 1.652 17.774 1.00 92.75 81 ASN A C 1
ATOM 681 O O . ASN A 1 81 ? -3.149 0.676 18.130 1.00 92.75 81 ASN A O 1
ATOM 685 N N . SER A 1 82 ? -3.216 2.731 17.243 1.00 92.38 82 SER A N 1
ATOM 686 C CA . SER A 1 82 ? -1.756 2.860 17.104 1.00 92.38 82 SER A CA 1
ATOM 687 C C . SER A 1 82 ? -1.047 3.259 18.403 1.00 92.38 82 SER A C 1
ATOM 689 O O . SER A 1 82 ? 0.176 3.169 18.490 1.00 92.38 82 SER A O 1
ATOM 691 N N . SER A 1 83 ? -1.797 3.675 19.427 1.00 88.00 83 SER A N 1
ATOM 692 C CA . SER A 1 83 ? -1.235 4.200 20.676 1.00 88.00 83 SER A CA 1
ATOM 693 C C . SER A 1 83 ? -0.338 3.195 21.412 1.00 88.00 83 SER A C 1
ATOM 695 O O . SER A 1 83 ? 0.746 3.573 21.854 1.00 88.00 83 SER A O 1
ATOM 697 N N . GLN A 1 84 ? -0.727 1.920 21.502 1.00 82.56 84 GLN 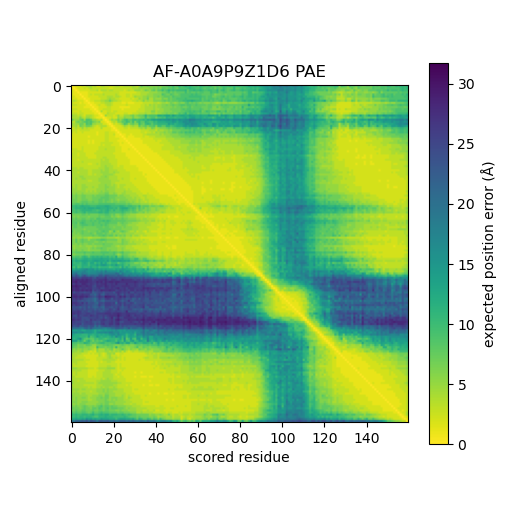A N 1
ATOM 698 C CA . GLN A 1 84 ? 0.098 0.869 22.115 1.00 82.56 84 GLN A CA 1
ATOM 699 C C . GLN A 1 84 ? 1.350 0.561 21.281 1.00 82.56 84 GLN A C 1
ATOM 701 O O . GLN A 1 84 ? 2.427 0.376 21.840 1.00 82.56 84 GLN A O 1
ATOM 706 N N . LEU A 1 85 ? 1.221 0.553 19.949 1.00 88.00 85 LEU A N 1
ATOM 707 C CA . LEU A 1 85 ? 2.331 0.293 19.026 1.00 88.00 85 LEU A CA 1
ATOM 708 C C . LEU A 1 85 ? 3.428 1.357 19.157 1.00 88.00 85 LEU A C 1
ATOM 710 O O . LEU A 1 85 ? 4.602 1.023 19.295 1.00 88.00 85 LEU A O 1
ATOM 714 N N . ILE A 1 86 ? 3.046 2.636 19.116 1.00 88.06 86 ILE A N 1
ATOM 715 C CA . ILE A 1 86 ? 3.998 3.758 19.102 1.00 88.06 86 ILE A CA 1
ATOM 716 C C . ILE A 1 86 ? 4.701 3.903 20.456 1.00 88.06 86 ILE A C 1
ATOM 718 O O . ILE A 1 86 ? 5.867 4.276 20.507 1.00 88.06 86 ILE A O 1
ATOM 722 N N . ASN A 1 87 ? 4.022 3.559 21.552 1.00 85.62 87 ASN A N 1
ATOM 723 C CA . ASN A 1 87 ? 4.604 3.599 22.893 1.00 85.62 87 ASN A CA 1
ATOM 724 C C . ASN A 1 87 ? 5.379 2.321 23.272 1.00 85.62 87 ASN A C 1
ATOM 726 O O . ASN A 1 87 ? 5.801 2.194 24.420 1.00 85.62 87 ASN A O 1
ATOM 730 N N . GLY A 1 88 ? 5.594 1.389 22.333 1.00 79.38 88 GLY A N 1
ATOM 731 C CA . GLY A 1 88 ? 6.371 0.167 22.571 1.00 79.38 88 GLY A CA 1
ATOM 732 C C . GLY A 1 88 ? 7.847 0.420 22.913 1.00 79.38 88 GLY A C 1
ATOM 733 O O . GLY A 1 88 ? 8.466 -0.394 23.593 1.00 79.38 88 GLY A O 1
ATOM 734 N N . TYR A 1 89 ? 8.402 1.561 22.497 1.00 75.12 89 TYR A N 1
ATOM 735 C CA . TYR A 1 89 ? 9.697 2.071 22.947 1.00 75.12 89 TYR A CA 1
ATOM 736 C C . TYR A 1 89 ? 9.535 3.538 23.356 1.00 75.12 89 TYR A C 1
ATOM 738 O O . TYR A 1 89 ? 8.946 4.336 22.632 1.00 75.12 89 TYR A O 1
ATOM 746 N N . ASN A 1 90 ? 10.043 3.907 24.530 1.00 75.75 90 ASN A N 1
ATOM 747 C CA . ASN A 1 90 ? 9.956 5.270 25.046 1.00 75.75 90 ASN A CA 1
ATOM 748 C C . ASN A 1 90 ? 11.356 5.812 25.406 1.00 75.75 90 ASN A C 1
ATOM 750 O O . ASN A 1 90 ? 12.291 5.031 25.612 1.00 75.75 90 ASN A O 1
ATOM 754 N N . PRO A 1 91 ? 11.540 7.146 25.472 1.00 69.62 91 PRO A N 1
ATOM 755 C CA . PRO A 1 91 ? 12.842 7.764 25.748 1.00 69.62 91 PRO A CA 1
ATOM 756 C C . PRO A 1 91 ? 13.476 7.393 27.097 1.00 69.62 91 PRO A C 1
ATOM 758 O O . PRO A 1 91 ? 14.621 7.751 27.348 1.00 69.62 91 PRO A O 1
ATOM 761 N N . PHE A 1 92 ? 12.772 6.677 27.975 1.00 65.88 92 PHE A N 1
ATOM 762 C CA . PHE A 1 92 ? 13.302 6.292 29.280 1.00 65.88 92 PHE A CA 1
ATOM 763 C C . PHE A 1 92 ? 14.354 5.165 29.209 1.00 65.88 92 PHE A C 1
ATOM 765 O O . PHE A 1 92 ? 15.052 4.955 30.196 1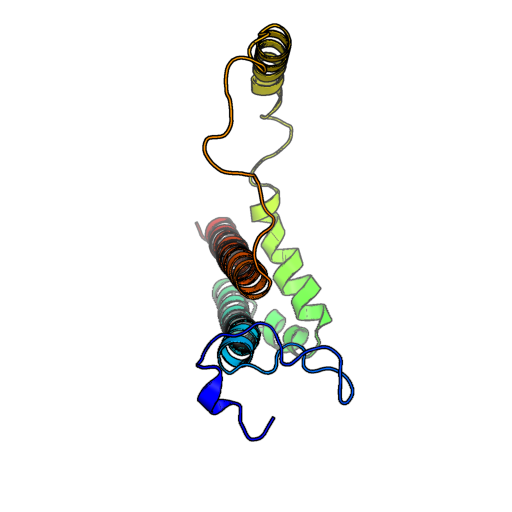.00 65.88 92 PHE A O 1
ATOM 772 N N . GLY A 1 93 ? 14.512 4.468 28.069 1.00 59.66 93 GLY A N 1
ATOM 773 C CA . GLY A 1 93 ? 15.414 3.308 27.937 1.00 59.66 93 GLY A CA 1
ATOM 774 C C . GLY A 1 93 ? 16.484 3.353 26.833 1.00 59.66 93 GLY A C 1
ATOM 775 O O . GLY A 1 93 ? 17.288 2.430 26.757 1.00 59.66 93 GLY A O 1
ATOM 776 N N . MET A 1 94 ? 16.525 4.379 25.970 1.00 59.41 94 MET A N 1
ATOM 777 C CA . MET A 1 94 ? 17.412 4.410 24.782 1.00 59.41 94 MET A CA 1
ATOM 778 C C . MET A 1 94 ? 18.794 5.044 25.016 1.00 59.41 94 MET A C 1
ATOM 780 O O . MET A 1 94 ? 19.679 4.935 24.168 1.00 59.41 94 MET A O 1
ATOM 784 N N . ASN A 1 95 ? 19.006 5.688 26.160 1.00 63.19 95 ASN A N 1
ATOM 785 C CA . ASN A 1 95 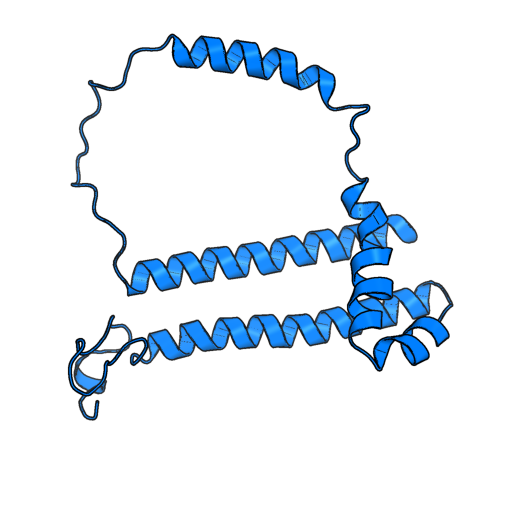? 20.162 6.566 26.360 1.00 63.19 95 ASN A CA 1
ATOM 786 C C . ASN A 1 95 ? 21.483 5.795 26.554 1.00 63.19 95 ASN A C 1
ATOM 788 O O . ASN A 1 95 ? 22.549 6.351 26.327 1.00 63.19 95 ASN A O 1
ATOM 792 N N . SER A 1 96 ? 21.431 4.512 26.931 1.00 62.44 96 SER A N 1
ATOM 793 C CA . SER A 1 96 ? 22.621 3.701 27.237 1.00 62.44 96 SER A CA 1
ATOM 794 C C . SER A 1 96 ? 23.372 3.182 26.005 1.00 62.44 96 SER A C 1
ATOM 796 O O . SER A 1 96 ? 24.566 2.909 26.089 1.00 62.44 96 SER A O 1
ATOM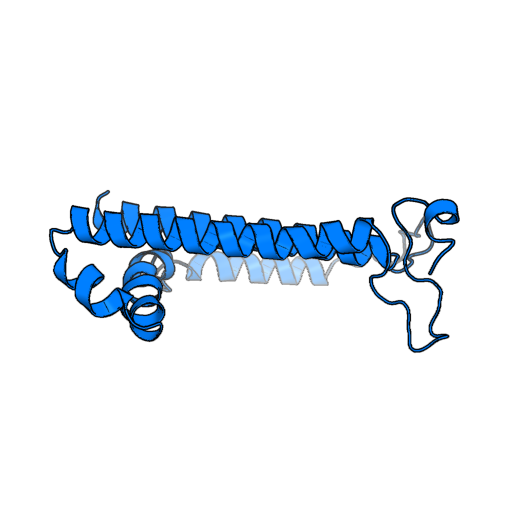 798 N N . LEU A 1 97 ? 22.701 3.041 24.856 1.00 62.31 97 LEU A N 1
ATOM 799 C CA . LEU A 1 97 ? 23.319 2.546 23.617 1.00 62.31 97 LEU A CA 1
ATOM 800 C C . LEU A 1 97 ? 23.898 3.672 22.744 1.00 62.31 97 LEU A C 1
ATOM 802 O O . LEU A 1 97 ? 24.731 3.396 21.882 1.00 62.31 97 LEU A O 1
ATOM 806 N N . SER A 1 98 ? 23.495 4.927 22.978 1.00 69.19 98 SER A N 1
ATOM 807 C CA . SER A 1 98 ? 23.982 6.093 22.224 1.00 69.19 98 SER A CA 1
ATOM 808 C C . SER A 1 98 ? 25.488 6.299 22.407 1.00 69.19 98 SER A C 1
ATOM 810 O O . SER A 1 98 ? 26.211 6.467 21.428 1.00 69.19 98 SER A O 1
ATOM 812 N N . GLU A 1 99 ? 25.981 6.183 23.643 1.00 71.00 99 GLU A N 1
ATOM 813 C CA . GLU A 1 99 ? 27.402 6.376 23.968 1.00 71.00 99 GLU A CA 1
ATOM 814 C C . GLU A 1 99 ? 28.305 5.341 23.270 1.00 71.00 99 GLU A C 1
ATOM 816 O O . GLU A 1 99 ? 29.381 5.666 22.766 1.00 71.00 99 GLU A O 1
ATOM 821 N N . LEU A 1 100 ? 27.851 4.087 23.161 1.00 76.38 100 LEU A N 1
ATOM 822 C CA . LEU A 1 100 ? 28.593 3.036 22.459 1.00 76.38 100 LEU A CA 1
ATOM 823 C C . LEU A 1 100 ? 28.635 3.286 20.941 1.00 76.38 100 LEU A C 1
ATOM 825 O O . LEU A 1 100 ? 29.673 3.079 20.312 1.00 76.38 100 LEU A O 1
ATOM 829 N N . ILE A 1 101 ? 27.534 3.762 20.352 1.00 75.56 101 ILE A N 1
ATOM 830 C CA . ILE A 1 101 ? 27.446 4.061 18.914 1.00 75.56 101 ILE A CA 1
ATOM 831 C C . ILE A 1 101 ? 28.371 5.228 18.535 1.00 75.56 101 ILE A C 1
ATOM 833 O O . ILE A 1 101 ? 29.036 5.159 17.501 1.00 75.56 101 ILE A O 1
ATOM 837 N N . GLU A 1 102 ? 28.489 6.250 19.385 1.00 75.94 102 GLU A N 1
ATOM 838 C CA . GLU A 1 102 ? 29.398 7.385 19.164 1.00 75.94 102 GLU A CA 1
ATOM 839 C C . GLU A 1 102 ? 30.875 6.954 19.125 1.00 75.94 102 GLU A C 1
ATOM 841 O O . GLU A 1 102 ? 31.631 7.389 18.251 1.00 75.94 102 GLU A O 1
ATOM 846 N N . THR A 1 103 ? 31.291 6.029 20.000 1.00 77.38 103 THR A N 1
ATOM 847 C CA . THR A 1 103 ? 32.673 5.504 19.987 1.00 77.38 103 THR A CA 1
ATOM 848 C C . THR A 1 103 ? 32.968 4.622 18.768 1.00 77.38 103 THR A C 1
ATOM 850 O O . THR A 1 103 ? 34.071 4.673 18.217 1.00 77.38 103 THR A O 1
ATOM 853 N N . LEU A 1 104 ? 31.981 3.853 18.296 1.00 76.38 104 LEU A N 1
ATOM 854 C CA . LEU A 1 104 ? 32.091 3.027 17.089 1.00 76.38 104 LEU A CA 1
ATOM 855 C C . LEU A 1 104 ? 32.141 3.871 15.807 1.00 76.38 104 LEU A C 1
ATOM 857 O O . LEU A 1 104 ? 32.942 3.572 14.920 1.00 76.38 104 LEU A O 1
ATOM 861 N N . ALA A 1 105 ? 31.342 4.939 15.715 1.00 76.00 105 ALA A N 1
ATOM 862 C CA . ALA A 1 105 ? 31.381 5.879 14.593 1.00 76.00 105 ALA A CA 1
ATOM 863 C C . ALA A 1 105 ? 32.752 6.572 14.491 1.00 76.00 105 ALA A C 1
ATOM 865 O O . ALA A 1 105 ? 33.358 6.590 13.418 1.00 76.00 105 ALA A O 1
ATOM 866 N N . TRP A 1 106 ? 33.302 7.024 15.625 1.00 78.19 106 TRP A N 1
ATOM 867 C CA . TRP A 1 106 ? 34.653 7.589 15.696 1.00 78.19 106 TRP A CA 1
ATOM 868 C C . TRP A 1 106 ? 35.741 6.597 15.252 1.00 78.19 106 TRP A C 1
ATOM 870 O O . TRP A 1 106 ? 36.679 6.966 14.542 1.00 78.19 106 TRP A O 1
ATOM 880 N N . ALA A 1 107 ? 35.622 5.322 15.639 1.00 72.00 107 ALA A N 1
ATOM 881 C CA . ALA A 1 107 ? 36.564 4.282 15.230 1.00 72.00 107 ALA A CA 1
ATOM 882 C C . ALA A 1 107 ? 36.485 3.989 13.720 1.00 72.00 107 ALA A C 1
ATOM 884 O O . ALA A 1 107 ? 37.515 3.759 13.087 1.00 72.00 107 ALA A O 1
ATOM 885 N N . HIS A 1 108 ? 35.286 4.043 13.130 1.00 71.06 108 HIS A N 1
ATOM 886 C CA . HIS A 1 108 ? 35.067 3.828 11.700 1.00 71.06 108 HIS A CA 1
ATOM 887 C C . HIS A 1 108 ? 35.659 4.961 10.843 1.00 71.06 108 HIS A C 1
ATOM 889 O O . HIS A 1 108 ? 36.376 4.689 9.878 1.00 71.06 108 HIS A O 1
ATOM 895 N N . GLU A 1 109 ? 35.462 6.225 11.241 1.00 68.31 109 GLU A N 1
ATOM 896 C CA . GLU A 1 109 ? 36.027 7.406 10.560 1.00 68.31 109 GLU A CA 1
ATOM 897 C C . GLU A 1 109 ? 37.566 7.423 10.538 1.00 68.31 109 GLU A C 1
ATOM 899 O O . GLU A 1 109 ? 38.177 8.051 9.672 1.00 68.31 109 GLU A O 1
ATOM 904 N N . ARG A 1 110 ? 38.215 6.694 11.457 1.00 70.50 110 ARG A N 1
ATOM 905 C CA . ARG A 1 110 ? 39.678 6.565 11.532 1.00 70.50 110 ARG A CA 1
ATOM 906 C C . ARG A 1 110 ?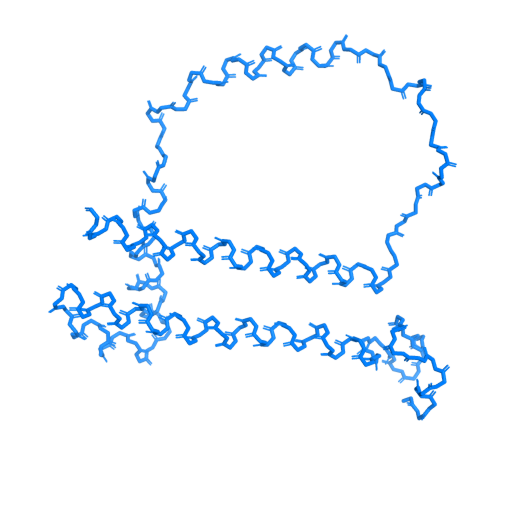 40.264 5.384 10.758 1.00 70.50 110 ARG A C 1
ATOM 908 O O . ARG A 1 110 ? 41.466 5.143 10.870 1.00 70.50 110 ARG A O 1
ATOM 915 N N . THR A 1 111 ? 39.473 4.668 9.955 1.00 70.25 111 THR A N 1
ATOM 916 C CA . THR A 1 111 ? 39.964 3.539 9.144 1.00 70.25 111 THR A CA 1
ATOM 917 C C . THR A 1 111 ? 40.093 3.902 7.653 1.00 70.25 111 THR A C 1
ATOM 919 O O . THR A 1 111 ? 39.099 3.946 6.930 1.00 70.25 111 THR A O 1
ATOM 922 N N . PRO A 1 112 ? 41.312 4.165 7.137 1.00 66.69 112 PRO A N 1
ATOM 923 C CA . PRO A 1 112 ? 41.509 4.549 5.741 1.00 66.69 112 PRO A CA 1
ATOM 924 C C . PRO A 1 112 ? 41.733 3.309 4.861 1.00 66.69 112 PRO A C 1
ATOM 926 O O . PRO A 1 112 ? 42.841 2.781 4.799 1.00 66.69 112 PRO A O 1
ATOM 929 N N . LEU A 1 113 ? 40.700 2.824 4.160 1.00 68.88 113 LEU A N 1
ATOM 930 C CA . LEU A 1 113 ? 40.829 1.624 3.307 1.00 68.88 113 LEU A CA 1
ATOM 931 C C . LEU A 1 113 ? 39.991 1.648 2.014 1.00 68.88 113 LEU A C 1
ATOM 933 O O . LEU A 1 113 ? 39.578 0.612 1.504 1.00 68.88 113 LEU A O 1
ATOM 937 N N . ALA A 1 114 ? 39.769 2.830 1.435 1.00 61.69 114 ALA A N 1
ATOM 938 C CA . ALA A 1 114 ? 38.853 2.991 0.300 1.00 61.69 114 ALA A CA 1
ATOM 939 C C . ALA A 1 114 ? 39.475 2.807 -1.108 1.00 61.69 114 ALA A C 1
ATOM 941 O O . ALA A 1 114 ? 38.732 2.704 -2.077 1.00 61.69 114 ALA A O 1
ATOM 942 N N . ASN A 1 115 ? 40.809 2.718 -1.253 1.00 55.38 115 ASN A N 1
ATOM 943 C CA . ASN A 1 115 ? 41.472 2.708 -2.578 1.00 55.38 115 ASN A CA 1
ATOM 944 C C . ASN A 1 115 ? 42.051 1.349 -3.029 1.00 55.38 115 ASN A C 1
ATOM 946 O O . ASN A 1 115 ? 42.570 1.245 -4.142 1.00 55.38 115 ASN A O 1
ATOM 950 N N . LEU A 1 116 ? 41.972 0.304 -2.198 1.00 64.38 116 LEU A N 1
ATOM 951 C CA . LEU A 1 116 ? 42.487 -1.039 -2.523 1.00 64.38 116 LEU A CA 1
ATOM 952 C C . LEU A 1 116 ? 41.463 -1.919 -3.257 1.00 64.38 116 LEU A C 1
ATOM 954 O O . LEU A 1 116 ? 41.828 -2.927 -3.861 1.00 64.38 116 LEU A O 1
ATOM 958 N N . ILE A 1 117 ? 40.188 -1.535 -3.226 1.00 69.69 117 ILE A N 1
ATOM 959 C CA . ILE A 1 117 ? 39.082 -2.324 -3.761 1.00 69.69 117 ILE A CA 1
ATOM 960 C C . ILE A 1 117 ? 38.660 -1.705 -5.089 1.00 69.69 117 ILE A C 1
ATOM 962 O O . ILE A 1 117 ? 38.137 -0.594 -5.145 1.00 69.69 117 ILE A O 1
ATOM 966 N N . ARG A 1 118 ? 38.918 -2.429 -6.178 1.00 68.75 118 ARG A N 1
ATOM 967 C CA . ARG A 1 118 ? 38.451 -2.065 -7.516 1.00 68.75 118 ARG A CA 1
ATOM 968 C C . ARG A 1 118 ? 37.233 -2.904 -7.867 1.00 68.75 118 ARG A C 1
ATOM 970 O O . ARG A 1 118 ? 37.210 -4.109 -7.625 1.00 68.75 118 ARG A O 1
ATOM 977 N N . TRP A 1 119 ? 36.239 -2.262 -8.464 1.00 76.00 119 TRP A N 1
ATOM 978 C CA . TRP A 1 119 ? 35.045 -2.929 -8.966 1.00 76.00 119 TRP A CA 1
ATOM 979 C C . TRP A 1 119 ? 35.419 -3.885 -10.104 1.00 76.00 119 TRP A C 1
ATOM 981 O O . TRP A 1 119 ? 36.144 -3.500 -11.023 1.00 76.00 119 TRP A O 1
ATOM 991 N N . ARG A 1 120 ? 34.935 -5.131 -10.037 1.00 79.38 120 ARG A N 1
ATOM 992 C CA . ARG A 1 120 ? 35.074 -6.109 -11.129 1.00 79.38 120 ARG A CA 1
ATOM 993 C C . ARG A 1 120 ? 34.183 -5.734 -12.314 1.00 79.38 120 ARG A C 1
ATOM 995 O O . ARG A 1 120 ? 34.628 -5.805 -13.455 1.00 79.38 120 ARG A O 1
ATOM 1002 N N . ASP A 1 121 ? 32.971 -5.275 -12.012 1.00 80.88 121 ASP A N 1
ATOM 1003 C CA . ASP A 1 121 ? 31.972 -4.838 -12.982 1.00 80.88 121 ASP A CA 1
ATOM 1004 C C . ASP A 1 121 ? 31.733 -3.331 -12.868 1.00 80.88 121 ASP A C 1
ATOM 1006 O O . ASP A 1 121 ? 31.833 -2.743 -11.789 1.00 80.88 121 ASP A O 1
ATOM 1010 N N . LYS A 1 122 ? 31.419 -2.686 -13.995 1.00 80.62 122 LYS A N 1
ATOM 1011 C CA . LYS A 1 122 ? 31.121 -1.250 -14.015 1.00 80.62 122 LYS A CA 1
ATOM 1012 C C . LYS A 1 122 ? 29.794 -0.999 -13.286 1.00 80.62 122 LYS A C 1
ATOM 1014 O O . LYS A 1 122 ? 28.802 -1.628 -13.657 1.00 80.62 122 LYS A O 1
ATOM 1019 N N . PRO A 1 123 ? 29.732 -0.077 -12.309 1.00 80.88 123 PRO A N 1
ATOM 1020 C CA . PRO A 1 123 ? 28.472 0.262 -11.664 1.00 80.88 123 PRO A CA 1
ATOM 1021 C C . PRO A 1 123 ? 27.555 0.948 -12.682 1.00 80.88 123 PRO A C 1
ATOM 1023 O O . PRO A 1 123 ? 27.884 2.004 -13.222 1.00 80.88 123 PRO A O 1
ATOM 1026 N N . VAL A 1 124 ? 26.413 0.326 -12.958 1.00 88.00 124 VAL A N 1
ATOM 1027 C CA . VAL A 1 124 ? 25.356 0.860 -13.823 1.00 88.00 124 VAL A CA 1
ATOM 1028 C C . VAL A 1 124 ? 24.056 0.944 -13.034 1.00 88.00 124 VAL A C 1
ATOM 1030 O O . VAL A 1 124 ? 23.824 0.158 -12.115 1.00 88.00 124 VAL A O 1
ATOM 1033 N N . ALA A 1 125 ? 23.211 1.912 -13.381 1.00 87.69 125 ALA A N 1
ATOM 1034 C CA . ALA A 1 125 ? 21.875 2.004 -12.808 1.00 87.69 125 ALA A CA 1
ATOM 1035 C C . ALA A 1 125 ? 21.023 0.783 -13.201 1.00 87.69 125 ALA A C 1
ATOM 1037 O O . ALA A 1 125 ? 21.263 0.141 -14.227 1.00 87.69 125 ALA A O 1
ATOM 1038 N N . LEU A 1 126 ? 20.004 0.486 -12.391 1.00 89.56 126 LEU A N 1
ATOM 1039 C CA . LEU A 1 126 ? 19.010 -0.542 -12.705 1.00 89.56 126 LEU A CA 1
ATOM 1040 C C . LEU A 1 126 ? 18.300 -0.218 -14.027 1.00 89.56 126 LEU A C 1
ATOM 1042 O O . LEU A 1 126 ? 18.002 0.943 -14.316 1.00 89.56 126 LEU A O 1
ATOM 1046 N N . SER A 1 127 ? 17.979 -1.249 -14.811 1.00 92.38 127 SER A N 1
ATOM 1047 C CA . SER A 1 127 ? 17.100 -1.078 -15.975 1.00 92.38 127 SER A CA 1
ATOM 1048 C C . SER A 1 127 ? 15.691 -0.652 -15.545 1.00 92.38 127 SER A C 1
ATOM 1050 O O . SER A 1 127 ? 15.283 -0.887 -14.410 1.00 92.38 127 SER A O 1
ATOM 1052 N N . ILE A 1 128 ? 14.914 -0.062 -16.459 1.00 90.19 128 ILE A N 1
ATOM 1053 C CA . ILE A 1 128 ? 13.561 0.457 -16.170 1.00 90.19 128 ILE A CA 1
ATOM 1054 C C . ILE A 1 128 ? 12.659 -0.627 -15.556 1.00 90.19 128 ILE A C 1
ATOM 1056 O O . ILE A 1 128 ? 12.034 -0.406 -14.520 1.00 90.19 128 ILE A O 1
ATOM 1060 N N . VAL A 1 129 ? 12.641 -1.826 -16.145 1.00 90.12 129 VAL A N 1
ATOM 1061 C CA . VAL A 1 129 ? 11.862 -2.966 -15.632 1.00 90.12 129 VAL A CA 1
ATOM 1062 C C . VAL A 1 129 ? 12.398 -3.433 -14.275 1.00 90.12 129 VAL A C 1
ATOM 1064 O O . VAL A 1 129 ? 11.618 -3.697 -13.362 1.00 90.12 129 VAL A O 1
ATOM 1067 N N . GLN A 1 130 ? 13.724 -3.503 -14.100 1.00 89.38 130 GLN A N 1
ATOM 1068 C CA . GLN A 1 130 ? 14.307 -3.874 -12.806 1.00 89.38 130 GLN A CA 1
ATOM 1069 C C . GLN A 1 130 ? 13.963 -2.856 -11.716 1.00 89.38 130 GLN A C 1
ATOM 1071 O O . GLN A 1 130 ? 13.638 -3.256 -10.604 1.00 89.38 130 GLN A O 1
ATOM 1076 N N . ALA A 1 131 ? 13.987 -1.559 -12.020 1.00 91.56 131 ALA A N 1
ATOM 1077 C CA . ALA A 1 131 ? 13.620 -0.510 -11.076 1.00 91.56 131 ALA A CA 1
ATOM 1078 C C . ALA A 1 131 ? 12.150 -0.634 -10.645 1.00 91.56 131 ALA A C 1
ATOM 1080 O O . ALA A 1 131 ? 11.863 -0.584 -9.450 1.00 91.56 131 ALA A O 1
ATOM 1081 N N . ARG A 1 132 ? 11.233 -0.889 -11.591 1.00 91.25 132 ARG A N 1
ATOM 1082 C CA . ARG A 1 132 ? 9.821 -1.177 -11.289 1.00 91.25 132 ARG A CA 1
ATOM 1083 C C . ARG A 1 132 ? 9.680 -2.415 -10.393 1.00 91.25 132 ARG A C 1
ATOM 1085 O O . ARG A 1 132 ? 8.953 -2.369 -9.406 1.00 91.25 132 ARG A O 1
ATOM 1092 N N . LEU A 1 133 ? 10.409 -3.498 -10.678 1.00 94.81 133 LEU A N 1
ATOM 1093 C CA . LEU A 1 133 ? 10.356 -4.729 -9.878 1.00 94.81 133 LEU A CA 1
ATOM 1094 C C . LEU A 1 133 ? 10.870 -4.507 -8.452 1.00 94.81 133 LEU A C 1
ATOM 1096 O O . LEU A 1 133 ? 10.221 -4.908 -7.489 1.00 94.81 133 LEU A O 1
ATOM 1100 N N . VAL A 1 134 ? 12.031 -3.865 -8.316 1.00 95.88 134 VAL A N 1
ATOM 1101 C CA . VAL A 1 134 ? 12.639 -3.571 -7.013 1.00 95.88 134 VAL A CA 1
ATOM 1102 C C . VAL A 1 134 ? 11.744 -2.628 -6.212 1.00 95.88 134 VAL A C 1
ATOM 1104 O O . VAL A 1 134 ? 11.537 -2.863 -5.022 1.00 95.88 134 VAL A O 1
ATOM 1107 N N . GLY A 1 135 ? 11.165 -1.610 -6.854 1.00 94.88 135 GLY A N 1
ATOM 1108 C CA . GLY A 1 135 ? 10.186 -0.719 -6.235 1.00 94.88 135 GLY A CA 1
ATOM 1109 C C . GLY A 1 135 ? 8.945 -1.468 -5.752 1.00 94.88 135 GLY A C 1
ATOM 1110 O O . GLY A 1 135 ? 8.534 -1.293 -4.606 1.00 94.88 135 GLY A O 1
ATOM 1111 N N . LEU A 1 136 ? 8.397 -2.369 -6.574 1.00 95.31 136 LEU A N 1
ATOM 1112 C CA . LEU A 1 136 ? 7.251 -3.198 -6.200 1.00 95.31 136 LEU A CA 1
ATOM 1113 C C . LEU A 1 136 ? 7.560 -4.119 -5.018 1.00 95.31 136 LEU A C 1
ATOM 1115 O O . LEU A 1 136 ? 6.728 -4.271 -4.123 1.00 95.31 136 LEU A O 1
ATOM 1119 N N . ALA A 1 137 ? 8.751 -4.718 -4.999 1.00 96.69 137 ALA A N 1
ATOM 1120 C CA . ALA A 1 137 ? 9.191 -5.577 -3.909 1.00 96.69 137 ALA A CA 1
ATOM 1121 C C . ALA A 1 137 ? 9.274 -4.795 -2.590 1.00 96.69 137 ALA A C 1
ATOM 1123 O O . ALA A 1 137 ? 8.670 -5.208 -1.603 1.00 96.69 137 ALA A O 1
ATOM 1124 N N . HIS A 1 138 ? 9.938 -3.634 -2.584 1.00 97.00 138 HIS A N 1
ATOM 1125 C CA . HIS A 1 138 ? 10.026 -2.784 -1.392 1.00 97.00 138 HIS A CA 1
ATOM 1126 C C . HIS A 1 138 ? 8.650 -2.296 -0.937 1.00 97.00 138 HIS A C 1
ATOM 1128 O O . HIS A 1 138 ? 8.351 -2.352 0.254 1.00 97.00 138 HIS A O 1
ATOM 1134 N N . PHE A 1 139 ? 7.798 -1.870 -1.873 1.00 97.25 139 PHE A N 1
ATOM 1135 C CA . PHE A 1 139 ? 6.438 -1.442 -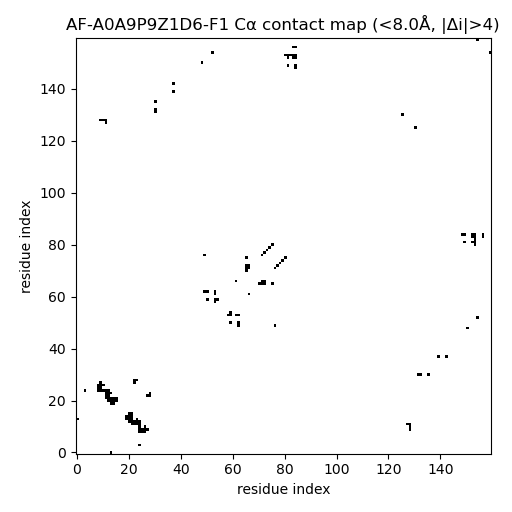1.563 1.00 97.25 139 PHE A CA 1
ATOM 1136 C C . PHE A 1 139 ? 5.631 -2.572 -0.916 1.00 97.25 139 PHE A C 1
ATOM 1138 O O . PHE A 1 139 ? 5.031 -2.368 0.132 1.00 97.25 139 PHE A O 1
ATOM 1145 N N . SER A 1 140 ? 5.660 -3.774 -1.494 1.00 96.75 140 SER A N 1
ATOM 1146 C CA . SER A 1 140 ? 4.907 -4.931 -0.991 1.00 96.75 140 SER A CA 1
ATOM 1147 C C . SER A 1 140 ? 5.393 -5.372 0.389 1.00 96.75 140 SER A C 1
ATOM 1149 O O . SER A 1 140 ? 4.591 -5.601 1.291 1.00 96.75 140 SER A O 1
ATOM 1151 N N . VAL A 1 141 ? 6.713 -5.453 0.570 1.00 97.44 141 VAL A N 1
ATOM 1152 C CA . VAL A 1 141 ? 7.336 -5.826 1.845 1.00 97.44 141 VAL A CA 1
ATOM 1153 C C . VAL A 1 141 ? 7.014 -4.795 2.927 1.00 97.44 141 VAL A C 1
ATOM 1155 O O . VAL A 1 141 ? 6.568 -5.170 4.011 1.00 97.44 141 VAL A O 1
ATOM 1158 N N . GLY A 1 142 ? 7.174 -3.504 2.623 1.00 96.19 142 GLY A N 1
ATOM 1159 C CA . GLY A 1 142 ? 6.811 -2.421 3.535 1.00 96.19 142 GLY A CA 1
ATOM 1160 C C . GLY A 1 142 ? 5.330 -2.466 3.904 1.00 96.19 142 GLY A C 1
ATOM 1161 O O . GLY A 1 142 ? 4.994 -2.449 5.083 1.00 96.19 142 GLY A O 1
ATOM 1162 N N . TYR A 1 143 ? 4.448 -2.630 2.915 1.00 96.75 143 TYR A N 1
ATOM 1163 C CA . TYR A 1 143 ? 3.002 -2.715 3.122 1.00 96.75 143 TYR A CA 1
ATOM 1164 C C . TYR A 1 143 ? 2.618 -3.834 4.100 1.00 96.75 143 TYR A C 1
ATOM 1166 O O . TYR A 1 143 ? 1.869 -3.606 5.054 1.00 96.75 143 TYR A O 1
ATOM 1174 N N . ILE A 1 144 ? 3.162 -5.037 3.892 1.00 96.50 144 ILE A N 1
ATOM 1175 C CA . ILE A 1 144 ? 2.875 -6.205 4.731 1.00 96.50 144 ILE A CA 1
ATOM 1176 C C . ILE A 1 144 ? 3.418 -5.999 6.145 1.00 96.50 144 ILE A C 1
ATOM 1178 O O . ILE A 1 144 ? 2.677 -6.195 7.107 1.00 96.50 144 ILE A O 1
ATOM 1182 N N . PHE A 1 145 ? 4.679 -5.586 6.296 1.00 96.75 145 PHE A N 1
ATOM 1183 C CA . PHE A 1 145 ? 5.280 -5.448 7.624 1.00 96.75 145 PHE A CA 1
ATOM 1184 C C . PHE A 1 145 ? 4.679 -4.303 8.435 1.00 96.75 145 PHE A C 1
ATOM 1186 O O . PHE A 1 145 ? 4.447 -4.476 9.632 1.00 96.75 145 PHE A O 1
ATOM 1193 N N . THR A 1 146 ? 4.361 -3.168 7.806 1.00 95.38 146 THR A N 1
ATOM 1194 C CA . THR A 1 146 ? 3.683 -2.061 8.489 1.00 95.38 146 THR A CA 1
ATOM 1195 C C . THR A 1 146 ? 2.326 -2.506 9.027 1.00 95.38 146 THR A C 1
ATOM 1197 O O . THR A 1 146 ? 2.017 -2.250 10.192 1.00 95.38 146 THR A O 1
ATOM 1200 N N . TYR A 1 147 ? 1.526 -3.213 8.222 1.00 96.00 147 TYR A N 1
ATOM 1201 C CA . TYR A 1 147 ? 0.223 -3.683 8.684 1.00 96.00 147 TYR A CA 1
ATOM 1202 C C . TYR A 1 147 ? 0.328 -4.817 9.711 1.00 96.00 147 TYR A C 1
ATOM 1204 O O . TYR A 1 147 ? -0.409 -4.808 10.694 1.00 96.00 147 TYR A O 1
ATOM 1212 N N . ALA A 1 148 ? 1.255 -5.761 9.535 1.00 95.31 148 ALA A N 1
ATOM 1213 C CA . ALA A 1 148 ? 1.454 -6.869 10.467 1.00 95.31 148 ALA A CA 1
ATOM 1214 C C . ALA A 1 148 ? 1.851 -6.380 11.869 1.00 95.31 148 ALA A C 1
ATOM 1216 O O . ALA A 1 148 ? 1.275 -6.831 12.860 1.00 95.31 148 ALA A O 1
ATOM 1217 N N . ALA A 1 149 ? 2.783 -5.424 11.956 1.00 94.12 149 ALA A N 1
ATOM 1218 C CA . ALA A 1 149 ? 3.185 -4.828 13.228 1.00 94.12 149 ALA A CA 1
ATOM 1219 C C . ALA A 1 149 ? 2.009 -4.121 13.915 1.00 94.12 149 ALA A C 1
ATOM 1221 O O . ALA A 1 149 ? 1.778 -4.327 15.107 1.00 94.12 149 ALA A O 1
ATOM 1222 N N . PHE A 1 150 ? 1.230 -3.343 13.154 1.00 95.94 150 PHE A N 1
ATOM 1223 C CA . PHE A 1 150 ? 0.028 -2.684 13.661 1.00 95.94 150 PHE A CA 1
ATOM 1224 C C . PHE A 1 150 ? -1.004 -3.687 14.181 1.00 95.94 150 PHE A C 1
ATOM 1226 O O . PHE A 1 150 ? -1.404 -3.578 15.334 1.00 95.94 150 PHE A O 1
ATOM 1233 N N . LEU A 1 151 ? -1.376 -4.682 13.369 1.00 94.81 151 LEU A N 1
ATOM 1234 C CA . LEU A 1 151 ? -2.384 -5.694 13.694 1.00 94.81 151 LEU A CA 1
ATOM 1235 C C . LEU A 1 151 ? -2.064 -6.427 15.004 1.00 94.81 151 LEU A C 1
ATOM 1237 O O . LEU A 1 151 ? -2.935 -6.598 15.861 1.00 94.81 151 LEU A O 1
ATOM 1241 N N . ILE A 1 152 ? -0.810 -6.860 15.153 1.00 93.62 152 ILE A N 1
ATOM 1242 C CA . ILE A 1 152 ? -0.364 -7.606 16.328 1.00 93.62 152 ILE A CA 1
ATOM 1243 C C . ILE A 1 152 ? -0.358 -6.686 17.548 1.00 93.62 152 ILE A C 1
ATOM 1245 O O . ILE A 1 152 ? -1.021 -7.004 18.530 1.00 93.62 152 ILE A O 1
ATOM 1249 N N . ALA A 1 153 ? 0.322 -5.538 17.481 1.00 92.00 153 ALA A N 1
ATOM 1250 C CA . ALA A 1 153 ? 0.495 -4.656 18.634 1.00 92.00 153 ALA A CA 1
ATOM 1251 C C . ALA A 1 153 ? -0.819 -4.023 19.119 1.00 92.00 153 ALA A C 1
ATOM 1253 O O . ALA A 1 153 ? -1.026 -3.893 20.325 1.00 92.00 153 ALA A O 1
ATOM 1254 N N . SER A 1 154 ? -1.730 -3.658 18.209 1.00 91.88 154 SER A N 1
ATOM 1255 C CA . SER A 1 154 ? -3.028 -3.088 18.590 1.00 91.88 154 SER A CA 1
ATOM 1256 C C . SER A 1 154 ? -3.942 -4.097 19.279 1.00 91.88 154 SER A C 1
ATOM 1258 O O . SER A 1 154 ? -4.786 -3.711 20.087 1.00 91.88 154 SER A O 1
ATOM 1260 N N . THR A 1 155 ? -3.801 -5.380 18.936 1.00 92.06 155 THR A N 1
ATOM 1261 C CA . THR A 1 155 ? -4.619 -6.457 19.501 1.00 92.06 155 THR A CA 1
ATOM 1262 C C . THR A 1 155 ? -4.005 -6.967 20.801 1.00 92.06 155 THR A C 1
ATOM 1264 O O . THR A 1 155 ? -4.678 -6.986 21.830 1.00 92.06 155 THR A O 1
ATOM 1267 N N . SER A 1 156 ? -2.717 -7.317 20.796 1.00 91.06 156 SER A N 1
ATOM 1268 C CA . SER A 1 156 ? -2.030 -7.819 21.990 1.00 91.06 156 SER A CA 1
ATOM 1269 C C . SER A 1 156 ? -1.916 -6.759 23.081 1.00 91.06 156 SER A C 1
ATOM 1271 O O . SER A 1 156 ? -2.097 -7.076 24.246 1.00 91.06 156 SER A O 1
ATOM 1273 N N . GLY A 1 157 ? -1.723 -5.484 22.732 1.00 86.88 157 GLY A N 1
ATOM 1274 C CA . GLY A 1 157 ? -1.665 -4.403 23.718 1.00 86.88 157 GLY A CA 1
ATOM 1275 C C . GLY A 1 157 ? -2.991 -4.125 24.438 1.00 86.88 157 GLY A C 1
ATOM 1276 O O . GLY A 1 157 ? -3.002 -3.384 25.417 1.00 86.88 157 GLY A O 1
ATOM 1277 N N . LYS A 1 158 ? -4.112 -4.678 23.952 1.00 85.62 158 LYS A N 1
ATOM 1278 C CA . LYS A 1 158 ? -5.449 -4.513 24.548 1.00 85.62 158 LYS A CA 1
ATOM 1279 C C . LYS A 1 158 ? -5.985 -5.774 25.220 1.00 85.62 158 LYS A C 1
ATOM 1281 O O . LYS A 1 158 ? -6.778 -5.652 26.148 1.00 85.62 158 LYS A O 1
ATOM 1286 N N . PHE A 1 159 ? -5.610 -6.949 24.717 1.00 84.69 159 PHE A N 1
ATOM 1287 C CA . PHE A 1 159 ? -6.185 -8.236 25.122 1.00 84.69 159 PHE A CA 1
ATOM 1288 C C . PHE A 1 159 ? -5.148 -9.276 25.575 1.00 84.69 159 PHE A C 1
ATOM 1290 O O . PHE A 1 159 ? -5.542 -10.389 25.921 1.00 84.69 159 PHE A O 1
ATOM 1297 N N . GLY A 1 160 ? -3.854 -8.955 25.496 1.00 66.81 160 GLY A N 1
ATOM 1298 C CA . GLY A 1 160 ? -2.750 -9.815 25.930 1.00 66.81 160 GLY A CA 1
ATOM 1299 C C . GLY A 1 160 ? -2.351 -9.622 27.384 1.00 66.81 160 GLY A C 1
ATOM 1300 O O . GLY A 1 160 ? -2.880 -8.698 28.042 1.00 66.81 160 GLY A O 1
#

Nearest PDB structures (foldseek):
  8wmw-assembly1_B  TM=8.562E-01  e=4.573E-18  Rhodomonas salina
  8zeh-assembly1_b  TM=8.569E-01  e=5.119E-18  Thalassiosira pseudonana CCMP1335
  7fix-assembly1_B1  TM=8.588E-01  e=5.732E-18  Thermosynechococcus vestitus BP-1
  8wey-assembly1_B  TM=8.598E-01  e=1.129E-17  Cyanidium caldarium
  7s3d-assembly1_B  TM=8.615E-01  e=2.823E-16  Synechococcus sp. PCC 7335

Foldseek 3Di:
DVCLVVVDQDDQAPDPPPPGGGLVHNVSVVLVVLVVVLVVVVVVVLLVLVCVVCVVVVNNVLCVPLVVDVVSSVPVPVVVLCVQLVVVDDPPPDPVVVVVVVVVVVVVVPDPDDPPDDDPDDDDDDDNRRVSVVVSVVVVVCSVVVVVSSSCRSCVVVPD

Solvent-accessible surface area (backbone atoms only — not comparable to full-atom values): 9538 Å² total; per-residue (Å²): 122,94,67,50,78,83,61,53,58,68,56,64,54,78,51,72,58,96,89,46,30,74,66,65,29,64,45,41,51,51,60,56,48,51,57,52,48,53,51,53,50,48,53,54,51,51,52,53,50,53,53,49,51,25,53,76,69,71,44,54,64,59,50,72,63,32,65,81,43,72,65,30,50,48,51,68,43,54,52,58,43,40,55,54,48,66,60,70,65,57,85,90,73,58,72,77,59,51,64,58,50,54,56,50,52,57,55,54,78,69,58,93,72,81,84,83,71,75,76,93,63,83,92,71,81,74,52,70,59,53,45,54,51,53,50,49,48,53,50,52,54,49,54,50,51,57,50,50,54,48,58,49,32,39,46,43,70,74,74,103

InterPro domains:
  IPR001280 Photosystem I PsaA/PsaB [PF00223] (1-98)
  IPR001280 Photosystem I PsaA/PsaB [PF00223] (99-153)
  IPR001280 Photosystem I PsaA/PsaB [PR00257] (2-22)
  IPR001280 Photosystem I PsaA/PsaB [PR00257] (29-50)
  IPR020586 Photosystem I PsaA/PsaB, conserved site [PS00419] (13-22)
  IPR036408 Photosystem I PsaA/PsaB superfamily [G3DSA:1.20.1130.10] (1-98)
  IPR036408 Photosystem I PsaA/PsaB superfamily [G3DSA:1.20.1130.10] (99-160)
  IPR036408 Photosystem I PsaA/PsaB superfamily [SSF81558] (1-157)

Sequence (160 aa):
MPDKKDFGYSFPCDGPGRGGTCDISAWDAFYLAVFWMLNTIGWVTFYWHWKHITLWQGNVSQFNESSTYLMGWLRDYLWLNSSQLINGYNPFGMNSLSELIETLAWAHERTPLANLIRWRDKPVALSIVQARLVGLAHFSVGYIFTYAAFLIASTSGKFG

pLDDT: mean 88.39, std 10.52, range [55.38, 98.0]